Protein AF-A0A1W9HQV2-F1 (afdb_monomer_lite)

Foldseek 3Di:
DDDPPDDDDDDDDDDDDPVVVVVLVVVVVVVCVVDPPDDDDSVNVVVVVVVPDPPDDDPVRVVVVCVVPPDVVVLVVVLVVVCVVCVVVVHHDDSVNSPPDPPPVDDPPPPPDPPDDDPDDDPDDDDDDDDDDDDDDDDDDDDDD

pLDDT: mean 79.99, std 18.11, range [46.5, 98.0]

Secondary structure (DSSP, 8-state):
-----PPPPPPP-PPPPHHHHHHHHHHHHHHHHHSTT----HHHHHHHHHHHS-SS--HHHHHHHHHHT--HHHHHHHHHHHHHHHHHHT----SGGGTT----S---------PPP----------------------------

Radius of gyration: 29.91 Å; chains: 1; bounding box: 64×65×60 Å

Sequence (145 aa):
MENNKKRQKHFDRITLDTKTLQIIDGWIAQVKLYKSGVDLSRKDLLNWLVQNLPERLSGSQEKQLAEAHYSELRFLHYAARRIKDAKARGETLTLKDLEGKPVNAKEPGVKRKLRKPKTTEAVSVDISATNENSVANNEILKSTQ

Structure (mmCIF, N/CA/C/O backbone):
data_AF-A0A1W9HQV2-F1
#
_entry.id   AF-A0A1W9HQV2-F1
#
loop_
_atom_site.group_PDB
_atom_site.id
_atom_site.type_symbol
_atom_site.label_atom_id
_atom_site.label_alt_id
_atom_site.label_comp_id
_atom_site.label_asym_id
_atom_site.label_entity_id
_atom_site.label_seq_id
_atom_site.pdbx_PDB_ins_code
_atom_site.Cartn_x
_atom_site.Cartn_y
_atom_site.Cartn_z
_atom_site.occupancy
_atom_site.B_iso_or_equiv
_atom_site.auth_seq_id
_atom_site.auth_comp_id
_atom_site.auth_asym_id
_atom_site.auth_atom_id
_atom_site.pdbx_PDB_model_num
ATOM 1 N N . MET A 1 1 ? -40.431 -4.900 -22.571 1.00 50.56 1 MET A N 1
ATOM 2 C CA . MET A 1 1 ? -39.067 -5.469 -22.540 1.00 50.56 1 MET A CA 1
ATOM 3 C C . MET A 1 1 ? -38.218 -4.569 -21.660 1.00 50.56 1 MET A C 1
ATOM 5 O O . MET A 1 1 ? -37.975 -3.428 -22.026 1.00 50.56 1 MET A O 1
ATOM 9 N N . GLU A 1 2 ? -37.896 -5.023 -20.454 1.00 52.53 2 GLU A N 1
ATOM 10 C CA . GLU A 1 2 ? -37.289 -4.196 -19.408 1.00 52.53 2 GLU A CA 1
ATOM 11 C C . GLU A 1 2 ? -35.758 -4.252 -19.518 1.00 52.53 2 GLU A C 1
ATOM 13 O O . GLU A 1 2 ? -35.140 -5.314 -19.444 1.00 52.53 2 GLU A O 1
ATOM 18 N N . ASN A 1 3 ? -35.145 -3.101 -19.793 1.00 64.50 3 ASN A N 1
ATOM 19 C CA . ASN A 1 3 ? -33.739 -2.986 -20.169 1.00 64.50 3 ASN A CA 1
ATOM 20 C C . ASN A 1 3 ? -32.853 -2.971 -18.909 1.00 64.50 3 ASN A C 1
ATOM 22 O O . ASN A 1 3 ? -32.559 -1.916 -18.345 1.00 64.50 3 ASN A O 1
ATOM 26 N N . ASN A 1 4 ? -32.428 -4.145 -18.438 1.00 66.56 4 ASN A N 1
ATOM 27 C CA . ASN A 1 4 ? -31.589 -4.265 -17.244 1.00 66.56 4 ASN A CA 1
ATOM 28 C C . ASN A 1 4 ? -30.108 -3.972 -17.573 1.00 66.56 4 ASN A C 1
ATOM 30 O O . ASN A 1 4 ? -29.293 -4.876 -17.776 1.00 66.56 4 ASN A O 1
ATOM 34 N N . LYS A 1 5 ? -29.746 -2.683 -17.664 1.00 72.75 5 LYS A N 1
ATOM 35 C CA . LYS A 1 5 ? -28.348 -2.241 -17.817 1.00 72.75 5 LYS A CA 1
ATOM 36 C C . LYS A 1 5 ? -27.560 -2.552 -16.538 1.00 72.75 5 LYS A C 1
ATOM 38 O O . LYS A 1 5 ? -27.642 -1.826 -15.547 1.00 72.75 5 LYS A O 1
ATOM 43 N N . LYS A 1 6 ? -26.748 -3.613 -16.574 1.00 77.19 6 LYS A N 1
ATOM 44 C CA . LYS A 1 6 ? -25.774 -3.937 -15.518 1.00 77.19 6 LYS A CA 1
ATOM 45 C C . LYS A 1 6 ? -24.807 -2.759 -15.340 1.00 77.19 6 LYS A C 1
ATOM 47 O O . LYS A 1 6 ? -24.119 -2.373 -16.283 1.00 77.19 6 LYS A O 1
ATOM 52 N N . ARG A 1 7 ? -24.750 -2.184 -14.134 1.00 78.62 7 ARG A N 1
ATOM 53 C CA . ARG A 1 7 ? -23.783 -1.127 -13.792 1.00 78.62 7 ARG A CA 1
ATOM 54 C C . ARG A 1 7 ? -22.369 -1.703 -13.897 1.00 78.62 7 ARG A C 1
ATOM 56 O O . ARG A 1 7 ? -22.068 -2.704 -13.247 1.00 78.62 7 ARG A O 1
ATOM 63 N N . GLN A 1 8 ? -21.520 -1.098 -14.724 1.00 81.44 8 GLN A N 1
ATOM 64 C CA . GLN A 1 8 ? -20.115 -1.494 -14.814 1.00 81.44 8 GLN A CA 1
ATOM 65 C C . GLN A 1 8 ? -19.407 -1.198 -13.488 1.00 81.44 8 GLN A C 1
ATOM 67 O O . GLN A 1 8 ? -19.661 -0.170 -12.856 1.00 81.44 8 GLN A O 1
ATOM 72 N N . LYS A 1 9 ? -18.533 -2.112 -13.053 1.00 83.06 9 LYS A N 1
ATOM 73 C CA . LYS A 1 9 ? -17.701 -1.897 -11.867 1.00 83.06 9 LYS A CA 1
ATOM 74 C C . LYS A 1 9 ? -16.715 -0.771 -12.167 1.00 83.06 9 LYS A C 1
ATOM 76 O O . LYS A 1 9 ? -15.965 -0.852 -13.136 1.00 83.06 9 LYS A O 1
ATOM 81 N N . HIS A 1 10 ? -16.732 0.271 -11.343 1.00 81.31 10 HIS A N 1
ATOM 82 C CA . HIS A 1 10 ? -15.711 1.306 -11.388 1.00 81.31 10 HIS A CA 1
ATOM 83 C C . HIS A 1 10 ? -14.468 0.791 -10.661 1.00 81.31 10 HIS A C 1
ATOM 85 O O . HIS A 1 10 ? -14.566 0.351 -9.515 1.00 81.31 10 HIS A O 1
ATOM 91 N N . PHE A 1 11 ? -13.328 0.794 -11.347 1.00 84.75 11 PHE A N 1
ATOM 92 C CA . PHE A 1 11 ? -12.044 0.435 -10.756 1.00 84.75 11 PHE A CA 1
ATOM 93 C C . PHE A 1 11 ? -11.359 1.692 -10.244 1.00 84.75 11 PHE A C 1
ATOM 95 O O . PHE A 1 11 ? -11.360 2.717 -10.930 1.00 84.75 11 PHE A O 1
ATOM 102 N N . ASP A 1 12 ? -10.773 1.589 -9.055 1.00 83.69 12 ASP A N 1
ATOM 103 C CA . ASP A 1 12 ? -9.986 2.673 -8.487 1.00 83.69 12 ASP A CA 1
ATOM 104 C C . ASP A 1 12 ? -8.706 2.886 -9.308 1.00 83.69 12 ASP A C 1
ATOM 106 O O . ASP A 1 12 ? -8.074 1.926 -9.762 1.00 83.69 12 ASP A O 1
ATOM 110 N N . ARG A 1 13 ? -8.346 4.149 -9.546 1.00 87.62 13 ARG A N 1
ATOM 111 C CA . ARG A 1 13 ? -7.150 4.512 -10.314 1.00 87.62 13 ARG A CA 1
ATOM 112 C C . ARG A 1 13 ? -6.026 4.805 -9.336 1.00 87.62 13 ARG A C 1
ATOM 114 O O . ARG A 1 13 ? -6.074 5.793 -8.613 1.00 87.62 13 ARG A O 1
ATOM 121 N N . ILE A 1 14 ? -5.000 3.963 -9.352 1.00 85.81 14 ILE A N 1
ATOM 122 C CA . ILE A 1 14 ? -3.837 4.119 -8.481 1.00 85.81 14 ILE A CA 1
ATOM 123 C C . ILE A 1 14 ? -2.779 4.939 -9.219 1.00 85.81 14 ILE A C 1
ATOM 125 O O . ILE A 1 14 ? -2.298 4.535 -10.279 1.00 85.81 14 ILE A O 1
ATOM 129 N N . THR A 1 15 ? -2.413 6.086 -8.650 1.00 90.38 15 THR A N 1
ATOM 130 C CA . THR A 1 15 ? -1.284 6.892 -9.127 1.00 90.38 15 THR A CA 1
ATOM 131 C C . THR A 1 15 ? -0.000 6.371 -8.495 1.00 90.38 15 THR A C 1
ATOM 133 O O . THR A 1 15 ? 0.082 6.233 -7.276 1.00 90.38 15 THR A O 1
ATOM 136 N N . LEU A 1 16 ? 1.001 6.081 -9.322 1.00 91.75 16 LEU A N 1
ATOM 137 C CA . LEU A 1 16 ? 2.325 5.673 -8.860 1.00 91.75 16 LEU A CA 1
ATOM 138 C C . LEU A 1 16 ? 3.211 6.899 -8.646 1.00 91.75 16 LEU A C 1
ATOM 140 O O . LEU A 1 16 ? 3.128 7.862 -9.408 1.00 91.75 16 LEU A O 1
ATOM 144 N N . ASP A 1 17 ? 4.079 6.840 -7.637 1.00 95.25 17 ASP A N 1
ATOM 145 C CA . ASP A 1 17 ? 5.099 7.867 -7.425 1.00 95.25 17 ASP A CA 1
ATOM 146 C C . ASP A 1 17 ? 6.119 7.882 -8.579 1.00 95.25 17 ASP A C 1
ATOM 148 O O . ASP A 1 17 ? 6.430 6.847 -9.178 1.00 95.25 17 ASP A O 1
ATOM 152 N N . THR A 1 18 ? 6.689 9.054 -8.855 1.00 96.19 18 THR A N 1
ATOM 153 C CA . THR A 1 18 ? 7.654 9.292 -9.935 1.00 96.19 18 THR A CA 1
ATOM 154 C C . THR A 1 18 ? 8.854 8.352 -9.843 1.00 96.19 18 THR A C 1
ATOM 156 O O . THR A 1 18 ? 9.278 7.798 -10.856 1.00 96.19 18 THR A O 1
ATOM 159 N N . LYS A 1 19 ? 9.374 8.105 -8.632 1.00 96.62 19 LYS A N 1
ATOM 160 C CA . LYS A 1 19 ? 10.493 7.168 -8.432 1.00 96.62 19 LYS A CA 1
ATOM 161 C C . LYS A 1 19 ? 10.116 5.739 -8.823 1.00 96.62 19 LYS A C 1
ATOM 163 O O . LYS A 1 19 ? 10.899 5.042 -9.459 1.00 96.62 19 LYS A O 1
ATOM 168 N N . THR A 1 20 ? 8.897 5.318 -8.488 1.00 95.44 20 THR A N 1
ATOM 169 C CA . THR A 1 20 ? 8.389 3.981 -8.833 1.00 95.44 20 THR A CA 1
ATOM 170 C C . THR A 1 20 ? 8.229 3.836 -10.346 1.00 95.44 20 THR A C 1
ATOM 172 O O . THR A 1 20 ? 8.603 2.810 -10.910 1.00 95.44 20 THR A O 1
ATOM 175 N N . LEU A 1 21 ? 7.737 4.880 -11.021 1.00 96.19 21 LEU A N 1
ATOM 176 C CA . LEU A 1 21 ? 7.623 4.901 -12.480 1.00 96.19 21 LEU A CA 1
ATOM 177 C C . LEU A 1 21 ? 8.985 4.769 -13.170 1.00 96.19 21 LEU A C 1
ATOM 179 O O . LEU A 1 21 ? 9.105 3.993 -14.113 1.00 96.19 21 LEU A O 1
ATOM 183 N N . GLN A 1 22 ? 10.013 5.460 -12.673 1.00 97.56 22 GLN A N 1
ATOM 184 C CA . GLN A 1 22 ? 11.370 5.358 -13.220 1.00 97.56 22 GLN A CA 1
ATOM 185 C C . GLN A 1 22 ? 11.945 3.941 -13.095 1.00 97.56 22 GLN A C 1
ATOM 187 O O . GLN A 1 22 ? 12.561 3.445 -14.036 1.00 97.56 22 GLN A O 1
ATOM 192 N N . ILE A 1 23 ? 11.715 3.268 -11.962 1.00 97.69 23 ILE A N 1
ATOM 193 C CA . ILE A 1 23 ? 12.141 1.874 -11.760 1.00 97.69 23 ILE A CA 1
ATOM 194 C C . ILE A 1 23 ? 11.451 0.948 -12.770 1.00 97.69 23 ILE A C 1
ATOM 196 O O . ILE A 1 23 ? 12.112 0.147 -13.429 1.00 97.69 23 ILE A O 1
ATOM 200 N N . ILE A 1 24 ? 10.133 1.098 -12.931 1.00 97.00 24 ILE A N 1
ATOM 201 C CA . ILE A 1 24 ? 9.332 0.327 -13.893 1.00 97.00 24 ILE A CA 1
ATOM 202 C C . ILE A 1 24 ? 9.840 0.542 -15.323 1.00 97.00 24 ILE A C 1
ATOM 204 O O . ILE A 1 24 ? 10.022 -0.425 -16.060 1.00 97.00 24 ILE A O 1
ATOM 208 N N . ASP A 1 25 ? 10.099 1.791 -15.712 1.00 97.44 25 ASP A N 1
ATOM 209 C CA . ASP A 1 25 ? 10.616 2.118 -17.043 1.00 97.44 25 ASP A CA 1
ATOM 210 C C . ASP A 1 25 ? 12.002 1.497 -17.280 1.00 97.44 25 ASP A C 1
ATOM 212 O O . ASP A 1 25 ? 12.268 0.967 -18.361 1.00 97.44 25 ASP A O 1
ATOM 216 N N . GLY A 1 26 ? 12.854 1.474 -16.249 1.00 97.69 26 GLY A N 1
ATOM 217 C CA . GLY A 1 26 ? 14.138 0.776 -16.274 1.00 97.69 26 GLY A CA 1
ATOM 218 C C . GLY A 1 26 ? 13.991 -0.728 -16.520 1.00 97.69 26 GLY A C 1
ATOM 219 O O . GLY A 1 26 ? 14.673 -1.280 -17.385 1.00 97.69 26 GLY A O 1
ATOM 220 N N . TRP A 1 27 ? 13.064 -1.394 -15.825 1.00 98.00 27 TRP A N 1
ATOM 221 C CA . TRP A 1 27 ? 12.784 -2.818 -16.044 1.00 98.00 27 TRP A CA 1
ATOM 222 C C . TRP A 1 27 ? 12.254 -3.102 -17.454 1.00 98.00 27 TRP A C 1
ATOM 224 O O . TRP A 1 27 ? 12.688 -4.063 -18.087 1.00 98.00 27 TRP A O 1
ATOM 234 N N . ILE A 1 28 ? 11.371 -2.252 -17.993 1.00 97.50 28 ILE A N 1
ATOM 235 C CA . ILE A 1 28 ? 10.881 -2.393 -19.375 1.00 97.50 28 ILE A CA 1
ATOM 236 C C . ILE A 1 28 ? 12.042 -2.286 -20.368 1.00 97.50 28 ILE A C 1
ATOM 238 O O . ILE A 1 28 ? 12.142 -3.106 -21.282 1.00 97.50 28 ILE A O 1
ATOM 242 N N . ALA A 1 29 ? 12.935 -1.308 -20.189 1.00 97.38 29 ALA A N 1
ATOM 243 C CA . ALA A 1 29 ? 14.108 -1.151 -21.043 1.00 97.38 29 ALA A CA 1
ATOM 244 C C . ALA A 1 29 ? 15.020 -2.389 -20.992 1.00 97.38 29 ALA A C 1
ATOM 246 O O . ALA A 1 29 ? 15.435 -2.883 -22.038 1.00 97.38 29 ALA A O 1
ATOM 247 N N . GLN A 1 30 ? 15.266 -2.945 -19.802 1.00 97.62 30 GLN A N 1
ATOM 248 C CA . GLN A 1 30 ? 16.049 -4.175 -19.634 1.00 97.62 30 GLN A CA 1
ATOM 249 C C . GLN A 1 30 ? 15.434 -5.369 -20.377 1.00 97.62 30 GLN A C 1
ATOM 251 O O . GLN A 1 30 ? 16.145 -6.088 -21.077 1.00 97.62 30 GLN A O 1
ATOM 256 N N . VAL A 1 31 ? 14.113 -5.559 -20.291 1.00 97.31 31 VAL A N 1
ATOM 257 C CA . VAL A 1 31 ? 13.418 -6.642 -21.009 1.00 97.31 31 VAL A CA 1
ATOM 258 C C . VAL A 1 31 ? 13.505 -6.452 -22.526 1.00 97.31 31 VAL A C 1
ATOM 260 O O . VAL A 1 31 ? 13.761 -7.414 -23.253 1.00 97.31 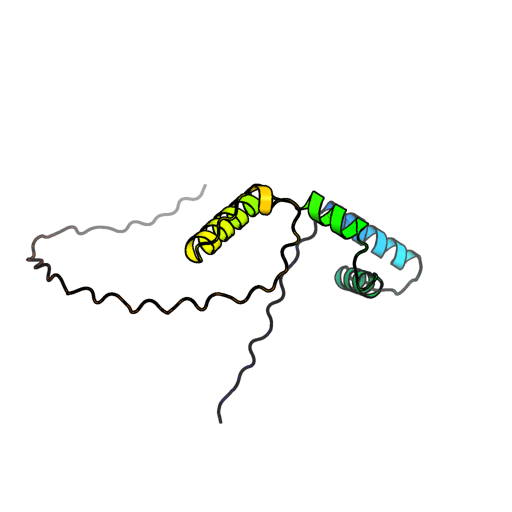31 VAL A O 1
ATOM 263 N N . LYS A 1 32 ? 13.349 -5.214 -23.013 1.00 96.25 32 LYS A N 1
ATOM 264 C CA . LYS A 1 32 ? 13.476 -4.887 -24.443 1.00 96.25 32 LYS A CA 1
ATOM 265 C C . LYS A 1 32 ? 14.891 -5.116 -24.978 1.00 96.25 32 LYS A C 1
ATOM 267 O O . LYS A 1 32 ? 15.043 -5.522 -26.126 1.00 96.25 32 LYS A O 1
ATOM 272 N N . LEU A 1 33 ? 15.913 -4.888 -24.152 1.00 96.94 33 LEU A N 1
ATOM 273 C CA . LEU A 1 33 ? 17.305 -5.210 -24.482 1.00 96.94 33 LEU A CA 1
ATOM 274 C C . LEU A 1 33 ? 17.559 -6.722 -24.494 1.00 96.94 33 LEU A C 1
ATOM 276 O O . LEU A 1 33 ? 18.312 -7.204 -25.333 1.00 96.94 33 LEU A O 1
ATOM 280 N N . TYR A 1 34 ? 16.923 -7.471 -23.589 1.00 97.75 34 TYR A N 1
ATOM 281 C CA . TYR A 1 34 ? 17.069 -8.924 -23.510 1.00 97.75 34 TYR A CA 1
ATOM 282 C C . TYR A 1 34 ? 16.478 -9.648 -24.728 1.00 97.75 34 TYR A C 1
ATOM 284 O O . TYR A 1 34 ? 17.066 -10.611 -25.220 1.00 97.75 34 TYR A O 1
ATOM 292 N N . LYS A 1 35 ? 15.320 -9.198 -25.231 1.00 97.12 35 LYS A N 1
ATOM 293 C CA . LYS A 1 35 ? 14.666 -9.798 -26.400 1.00 97.12 35 LYS A CA 1
ATOM 294 C C . LYS A 1 35 ? 14.050 -8.734 -27.303 1.00 97.12 35 LYS A C 1
ATOM 296 O O . LYS A 1 35 ? 13.101 -8.046 -26.924 1.00 97.12 35 LYS A O 1
ATOM 301 N N . SER A 1 36 ? 14.554 -8.655 -28.533 1.00 95.00 36 SER A N 1
ATOM 302 C CA . SER A 1 36 ? 14.001 -7.778 -29.563 1.00 95.00 36 SER A CA 1
ATOM 303 C C . SER A 1 36 ? 12.570 -8.186 -29.936 1.00 95.00 36 SER A C 1
ATOM 305 O O . SER A 1 36 ? 12.191 -9.357 -29.881 1.00 95.00 36 SER A O 1
ATOM 307 N N . GLY A 1 37 ? 11.749 -7.194 -30.289 1.00 94.75 37 GLY A N 1
ATOM 308 C CA . GLY A 1 37 ? 10.341 -7.395 -30.651 1.00 94.75 37 GLY A CA 1
ATOM 309 C C . GLY A 1 37 ? 9.375 -7.514 -29.468 1.00 94.75 37 GLY A C 1
ATOM 310 O O . GLY A 1 37 ? 8.179 -7.683 -29.688 1.00 94.75 37 GLY A O 1
ATOM 311 N N . VAL A 1 38 ? 9.852 -7.404 -28.223 1.00 96.56 38 VAL A N 1
ATOM 312 C CA . VAL A 1 38 ? 8.964 -7.306 -27.058 1.00 96.56 38 VAL A CA 1
ATOM 313 C C . VAL A 1 38 ? 8.383 -5.897 -26.977 1.00 96.56 38 VAL A C 1
ATOM 315 O O . VAL A 1 38 ? 9.103 -4.928 -26.725 1.00 96.56 38 VAL A O 1
ATOM 318 N N . ASP A 1 39 ? 7.066 -5.790 -27.143 1.00 95.31 39 ASP A N 1
ATOM 319 C CA . ASP A 1 39 ? 6.319 -4.597 -26.765 1.00 95.31 39 ASP A C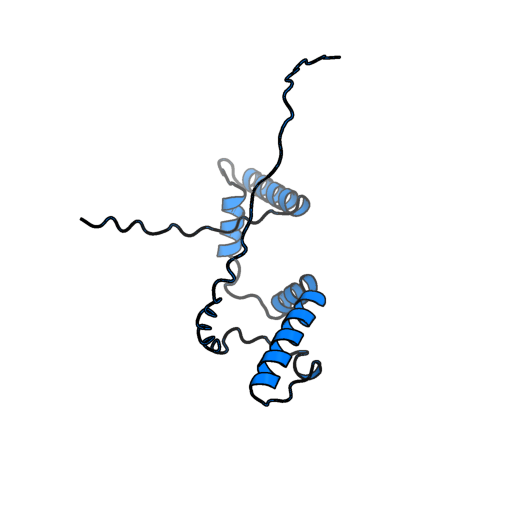A 1
ATOM 320 C C . ASP A 1 39 ? 5.620 -4.838 -25.429 1.00 95.31 39 ASP A C 1
ATOM 322 O O . ASP A 1 39 ? 4.815 -5.756 -25.280 1.00 95.31 39 ASP A O 1
ATOM 326 N N . LEU A 1 40 ? 6.002 -4.050 -24.430 1.00 96.31 40 LEU A N 1
ATOM 327 C CA . LEU A 1 40 ? 5.558 -4.211 -23.056 1.00 96.31 40 LEU A CA 1
ATOM 328 C C . LEU A 1 40 ? 5.156 -2.846 -22.517 1.00 96.31 40 LEU A C 1
ATOM 330 O O . LEU A 1 40 ? 5.986 -1.933 -22.442 1.00 96.31 40 LEU A O 1
ATOM 334 N N . SER A 1 41 ? 3.889 -2.712 -22.128 1.00 96.31 41 SER A N 1
ATOM 335 C CA . SER A 1 41 ? 3.413 -1.522 -21.432 1.00 96.31 41 SER A CA 1
ATOM 336 C C . SER A 1 41 ? 3.653 -1.634 -19.922 1.00 96.31 41 SER A C 1
ATOM 338 O O . SER A 1 41 ? 3.778 -2.725 -19.362 1.00 96.31 41 SER A O 1
ATOM 340 N N . ARG A 1 42 ? 3.640 -0.493 -19.218 1.00 95.00 42 ARG A N 1
ATOM 341 C CA . ARG A 1 42 ? 3.719 -0.460 -17.743 1.00 95.00 42 ARG A CA 1
ATOM 342 C C . ARG A 1 42 ? 2.618 -1.290 -17.084 1.00 95.00 42 ARG A C 1
ATOM 344 O O . ARG A 1 42 ? 2.857 -1.956 -16.083 1.00 95.00 42 ARG A O 1
ATOM 351 N N . LYS A 1 43 ? 1.409 -1.252 -17.656 1.00 94.50 43 LYS A N 1
ATOM 352 C CA . LYS A 1 43 ? 0.253 -2.005 -17.161 1.00 94.50 43 LYS A CA 1
ATOM 353 C C . LYS A 1 43 ? 0.491 -3.510 -17.272 1.00 94.50 43 LYS A C 1
ATOM 355 O O . LYS A 1 43 ? 0.163 -4.234 -16.337 1.00 94.50 43 LYS A O 1
ATOM 360 N N . ASP A 1 44 ? 1.062 -3.964 -18.384 1.00 95.62 44 ASP A N 1
ATOM 361 C CA . ASP A 1 44 ? 1.331 -5.386 -18.610 1.00 95.62 44 ASP A CA 1
ATOM 362 C C . ASP A 1 44 ? 2.386 -5.900 -17.635 1.00 95.62 44 ASP A C 1
ATOM 364 O O . ASP A 1 44 ? 2.177 -6.938 -17.011 1.00 95.62 44 ASP A O 1
ATOM 368 N N . LEU A 1 45 ? 3.462 -5.131 -17.421 1.00 95.81 45 LEU A N 1
ATOM 369 C CA . LEU A 1 45 ? 4.492 -5.485 -16.446 1.00 95.81 45 LEU A CA 1
ATOM 370 C C . LEU A 1 45 ? 3.928 -5.566 -15.020 1.00 95.81 45 LEU A C 1
ATOM 372 O O . LEU A 1 45 ? 4.196 -6.531 -14.311 1.00 95.81 45 LEU A O 1
ATOM 376 N N . LEU A 1 46 ? 3.124 -4.585 -14.598 1.00 94.62 46 LEU A N 1
ATOM 377 C CA . LEU A 1 46 ? 2.513 -4.589 -13.265 1.00 94.62 46 LEU A CA 1
ATOM 378 C C . LEU A 1 46 ? 1.542 -5.755 -13.078 1.00 94.62 46 LEU A C 1
ATOM 380 O O . LEU A 1 46 ? 1.576 -6.419 -12.046 1.00 94.62 46 LEU A O 1
ATOM 384 N N . ASN A 1 47 ? 0.704 -6.034 -14.077 1.00 94.38 47 ASN A N 1
ATOM 385 C CA . ASN A 1 47 ? -0.186 -7.190 -14.041 1.00 94.38 47 ASN A CA 1
ATOM 386 C C . ASN A 1 47 ? 0.604 -8.498 -13.951 1.00 94.38 47 ASN A C 1
ATOM 388 O O . ASN A 1 47 ? 0.252 -9.361 -13.150 1.00 94.38 47 ASN A O 1
ATOM 392 N N . TRP A 1 48 ? 1.676 -8.630 -14.736 1.00 96.00 48 TRP A N 1
ATOM 393 C CA . TRP A 1 48 ? 2.552 -9.794 -14.686 1.00 96.00 48 TRP A CA 1
ATOM 394 C C . TRP A 1 48 ? 3.187 -9.950 -13.300 1.00 96.00 48 TRP A C 1
ATOM 396 O O . TRP A 1 48 ? 3.130 -11.036 -12.730 1.00 96.00 48 TRP A O 1
ATOM 406 N N . LEU A 1 49 ? 3.704 -8.872 -12.703 1.00 94.56 49 LEU A N 1
ATOM 407 C CA . LEU A 1 49 ? 4.260 -8.906 -11.346 1.00 94.56 49 LEU A CA 1
ATOM 408 C C . LEU A 1 49 ? 3.220 -9.375 -10.323 1.00 94.56 49 LEU A C 1
ATOM 410 O O . LEU A 1 49 ? 3.496 -10.289 -9.556 1.00 94.56 49 LEU A O 1
ATOM 414 N N . VAL A 1 50 ? 2.008 -8.815 -10.344 1.00 92.62 50 VAL A N 1
ATOM 415 C CA . VAL A 1 50 ? 0.938 -9.200 -9.407 1.00 92.62 50 VAL A CA 1
ATOM 416 C C . VAL A 1 50 ? 0.536 -10.668 -9.566 1.00 92.62 50 VAL A C 1
ATOM 418 O O . VAL A 1 50 ? 0.268 -11.329 -8.570 1.00 92.62 50 VAL A O 1
ATOM 421 N N . GLN A 1 51 ? 0.520 -11.195 -10.792 1.00 94.12 51 GLN A N 1
ATOM 422 C CA . GLN A 1 51 ? 0.180 -12.598 -11.057 1.00 94.12 51 GLN A CA 1
ATOM 423 C C . GLN A 1 51 ? 1.267 -13.588 -10.621 1.00 94.12 51 GLN A C 1
ATOM 425 O O . GLN A 1 51 ? 0.951 -14.741 -10.344 1.00 94.12 51 GLN A O 1
ATOM 430 N N . ASN A 1 52 ? 2.530 -13.158 -10.588 1.00 93.81 52 ASN A N 1
ATOM 431 C CA . ASN A 1 52 ? 3.666 -14.007 -10.217 1.00 93.81 52 ASN A CA 1
ATOM 432 C C . ASN A 1 52 ? 4.074 -13.859 -8.744 1.00 93.81 52 ASN A C 1
ATOM 434 O O . ASN A 1 52 ? 4.898 -14.629 -8.251 1.00 93.81 52 ASN A O 1
ATOM 438 N N . LEU A 1 53 ? 3.514 -12.881 -8.031 1.00 91.50 53 LEU A N 1
ATOM 439 C CA . LEU A 1 53 ? 3.664 -12.766 -6.586 1.00 91.50 53 L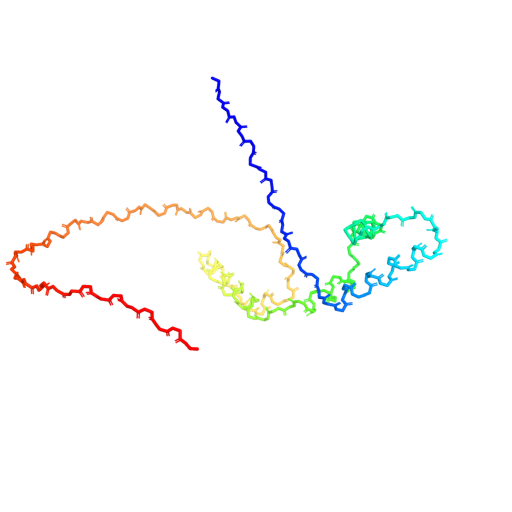EU A CA 1
ATOM 440 C C . LEU A 1 53 ? 2.813 -13.828 -5.866 1.00 91.50 53 LEU A C 1
ATOM 442 O O . LEU A 1 53 ? 1.795 -14.277 -6.396 1.00 91.50 53 LEU A O 1
ATOM 446 N N . PRO A 1 54 ? 3.205 -14.241 -4.647 1.00 90.19 54 PRO A N 1
ATOM 447 C CA . PRO A 1 54 ? 2.393 -15.149 -3.849 1.00 90.19 54 PRO A CA 1
ATOM 448 C C . PRO A 1 54 ? 1.007 -14.547 -3.582 1.00 90.19 54 PRO A C 1
ATOM 450 O O . PRO A 1 54 ? 0.877 -13.354 -3.311 1.00 90.19 54 PRO A O 1
ATOM 453 N N . GLU A 1 55 ? -0.029 -15.393 -3.603 1.00 90.56 55 GLU A N 1
ATOM 454 C CA . GLU A 1 55 ? -1.427 -14.978 -3.387 1.00 90.56 55 GLU A CA 1
ATOM 455 C C . GLU A 1 55 ? -1.633 -14.295 -2.024 1.00 90.56 55 GLU A C 1
ATOM 457 O O . GLU A 1 55 ? -2.551 -13.496 -1.838 1.00 90.56 55 GLU A O 1
ATOM 462 N N . ARG A 1 56 ? -0.764 -14.604 -1.057 1.00 90.44 56 ARG A N 1
ATOM 463 C CA . ARG A 1 56 ? -0.791 -14.040 0.289 1.00 90.44 56 ARG A CA 1
ATOM 464 C C . ARG A 1 56 ? 0.527 -13.360 0.605 1.00 90.44 56 ARG A C 1
ATOM 466 O O . ARG A 1 56 ? 1.599 -13.887 0.309 1.00 90.44 56 ARG A O 1
ATOM 473 N N . LEU A 1 57 ? 0.422 -12.213 1.265 1.00 90.06 57 LEU A N 1
ATOM 474 C CA . LEU A 1 57 ? 1.570 -11.555 1.865 1.00 90.06 57 LEU A CA 1
ATOM 475 C C . LEU A 1 57 ? 2.130 -12.436 2.985 1.00 90.06 57 LEU A C 1
ATOM 477 O O . LEU A 1 57 ? 1.395 -13.110 3.707 1.00 90.06 57 LEU A O 1
ATOM 481 N N . SER A 1 58 ? 3.449 -12.426 3.137 1.00 92.19 58 SER A N 1
ATOM 482 C CA . SER A 1 58 ? 4.073 -12.988 4.333 1.00 92.19 58 SER A CA 1
ATOM 483 C C . SER A 1 58 ? 3.751 -12.115 5.549 1.00 92.19 58 SER A C 1
ATOM 485 O O . SER A 1 58 ? 3.619 -10.896 5.424 1.00 92.19 58 SER A O 1
ATOM 487 N N . GLY A 1 59 ? 3.713 -12.700 6.750 1.00 90.50 59 GLY A N 1
ATOM 488 C CA . GLY A 1 59 ? 3.450 -11.931 7.975 1.00 90.50 59 GLY A CA 1
ATOM 489 C C . GLY A 1 59 ? 4.444 -10.780 8.207 1.00 90.50 59 GLY A C 1
ATOM 490 O O . GLY A 1 59 ? 4.089 -9.752 8.777 1.00 90.50 59 GLY A O 1
ATOM 491 N N . SER A 1 60 ? 5.681 -10.903 7.706 1.00 93.31 60 SER A N 1
ATOM 492 C CA . SER A 1 60 ? 6.658 -9.807 7.740 1.00 93.31 60 SER A CA 1
ATOM 493 C C . SER A 1 60 ? 6.268 -8.652 6.814 1.00 93.31 60 SER A C 1
ATOM 495 O O . SER A 1 60 ? 6.368 -7.499 7.227 1.00 93.31 60 SER A O 1
ATOM 497 N N . GLN A 1 61 ? 5.802 -8.945 5.598 1.00 91.12 61 GLN A N 1
ATOM 498 C CA . GLN A 1 61 ? 5.331 -7.925 4.658 1.00 91.12 61 GLN A CA 1
ATOM 499 C C . GLN A 1 61 ? 4.060 -7.243 5.164 1.00 91.12 61 GLN A C 1
ATOM 501 O O . GLN A 1 61 ? 3.955 -6.025 5.075 1.00 91.12 61 GLN A O 1
ATOM 506 N N . GLU A 1 62 ? 3.121 -8.000 5.738 1.00 92.38 62 GLU A N 1
ATOM 507 C CA . GLU A 1 62 ? 1.914 -7.433 6.351 1.00 92.38 62 GLU A CA 1
ATOM 508 C C . GLU A 1 62 ? 2.268 -6.443 7.461 1.00 92.38 62 GLU A C 1
ATOM 510 O O . GLU A 1 62 ? 1.739 -5.333 7.487 1.00 92.38 62 GLU A O 1
ATOM 515 N N . LYS A 1 63 ? 3.204 -6.817 8.341 1.00 91.81 63 LYS A N 1
ATOM 516 C CA . LYS A 1 63 ? 3.671 -5.952 9.425 1.00 91.81 63 LYS A CA 1
ATOM 517 C C . LYS A 1 63 ? 4.332 -4.677 8.895 1.00 91.81 63 LYS A C 1
ATOM 519 O O . LYS A 1 63 ? 3.970 -3.592 9.335 1.00 91.81 63 LYS A O 1
ATOM 524 N N . GLN A 1 64 ? 5.236 -4.794 7.922 1.00 93.50 64 GLN A N 1
ATOM 525 C CA . GLN A 1 64 ? 5.888 -3.632 7.304 1.00 93.50 64 GLN A CA 1
ATOM 526 C C . GLN A 1 64 ? 4.874 -2.694 6.640 1.00 93.50 64 GLN A C 1
ATOM 528 O O . GLN A 1 64 ? 4.960 -1.478 6.796 1.00 93.50 64 GLN A O 1
ATOM 533 N N . LEU A 1 65 ? 3.891 -3.250 5.927 1.00 93.06 65 LEU A N 1
ATOM 534 C CA . LEU A 1 65 ? 2.848 -2.466 5.270 1.00 93.06 65 LEU A CA 1
ATOM 535 C C . LEU A 1 65 ? 1.943 -1.774 6.298 1.00 93.06 65 LEU A C 1
ATOM 537 O O . LEU A 1 65 ? 1.593 -0.606 6.131 1.00 93.06 65 LEU A O 1
ATOM 541 N N . ALA A 1 66 ? 1.586 -2.481 7.373 1.00 90.69 66 ALA A N 1
ATOM 542 C CA . ALA A 1 66 ? 0.800 -1.931 8.468 1.00 90.69 66 ALA A CA 1
ATOM 543 C C . ALA A 1 66 ? 1.536 -0.779 9.160 1.00 90.69 66 ALA A C 1
ATOM 545 O O . ALA A 1 66 ? 0.926 0.257 9.393 1.00 90.69 66 ALA A O 1
ATOM 546 N N . GLU A 1 67 ? 2.832 -0.927 9.436 1.00 91.94 67 GLU A N 1
ATOM 547 C CA . GLU A 1 67 ? 3.664 0.117 10.046 1.00 91.94 67 GLU A CA 1
ATOM 548 C C . GLU A 1 67 ? 3.819 1.333 9.124 1.00 91.94 67 GLU A C 1
ATOM 550 O O . GLU A 1 67 ? 3.591 2.462 9.555 1.00 91.94 67 GLU A O 1
ATOM 555 N N . ALA A 1 68 ? 4.126 1.117 7.841 1.00 92.12 68 ALA A N 1
ATOM 556 C CA . ALA A 1 68 ? 4.329 2.194 6.869 1.00 92.12 68 ALA A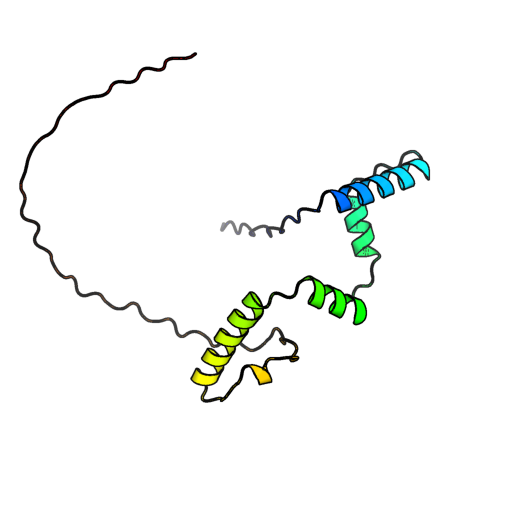 CA 1
ATOM 557 C C . ALA A 1 68 ? 3.066 3.032 6.613 1.00 92.12 68 ALA A C 1
ATOM 559 O O . ALA A 1 68 ? 3.154 4.214 6.278 1.00 92.12 68 ALA A O 1
ATOM 560 N N . HIS A 1 69 ? 1.887 2.424 6.758 1.00 93.00 69 HIS A N 1
ATOM 561 C CA . HIS A 1 69 ? 0.603 3.067 6.480 1.00 93.00 69 HIS A CA 1
ATOM 562 C C . HIS A 1 69 ? -0.272 3.257 7.726 1.00 93.00 69 HIS A C 1
ATOM 564 O O . HIS A 1 69 ? -1.454 3.605 7.602 1.00 93.00 69 HIS A O 1
ATOM 570 N N . TYR A 1 70 ? 0.279 3.064 8.927 1.00 92.75 70 TYR A N 1
ATOM 571 C CA . TYR A 1 70 ? -0.446 3.327 10.162 1.00 92.75 70 TYR A CA 1
ATOM 572 C C . TYR A 1 70 ? -0.720 4.827 10.309 1.00 92.75 70 TYR A C 1
ATOM 574 O O . TYR A 1 70 ? 0.158 5.671 10.141 1.00 92.75 70 TYR A O 1
ATOM 582 N N . SER A 1 71 ? -1.961 5.171 10.648 1.00 93.44 71 SER A N 1
ATOM 583 C CA . SER A 1 71 ? -2.362 6.546 10.932 1.00 93.44 71 SER A CA 1
ATOM 584 C C . SER A 1 71 ? -3.055 6.592 12.281 1.00 93.44 71 SER A C 1
ATOM 586 O O . SER A 1 71 ? -4.187 6.123 12.427 1.00 93.44 71 SER A O 1
ATOM 588 N N . GLU A 1 72 ? -2.384 7.204 13.252 1.00 92.00 72 GLU A N 1
ATOM 589 C CA . GLU A 1 72 ? -2.885 7.344 14.617 1.00 92.00 72 GLU A CA 1
ATOM 590 C C . GLU A 1 72 ? -4.238 8.065 14.658 1.00 92.00 72 GLU A C 1
ATOM 592 O O . GLU A 1 72 ? -5.170 7.598 15.306 1.00 92.00 72 GLU A O 1
ATOM 597 N N . LEU A 1 73 ? -4.418 9.131 13.871 1.00 94.19 73 LEU A N 1
ATOM 598 C CA . LEU A 1 73 ? -5.702 9.837 13.776 1.00 94.19 73 LEU A CA 1
ATOM 599 C C . LEU A 1 73 ? -6.836 8.929 13.277 1.00 94.19 73 LEU A C 1
ATOM 601 O O . LEU A 1 73 ? -7.945 8.954 13.819 1.00 94.19 73 LEU A O 1
ATOM 605 N N . ARG A 1 74 ? -6.572 8.093 12.261 1.00 91.44 74 ARG A N 1
ATOM 606 C CA . ARG A 1 74 ? -7.565 7.120 11.775 1.00 91.44 74 ARG A CA 1
ATOM 607 C C . ARG A 1 74 ? -7.872 6.069 12.837 1.00 91.44 74 ARG A C 1
ATOM 609 O O . ARG A 1 74 ? -9.040 5.713 13.002 1.00 91.44 74 ARG A O 1
ATOM 616 N N . PHE A 1 75 ? -6.856 5.609 13.565 1.00 92.62 75 PHE A N 1
ATOM 617 C CA . PHE A 1 75 ? -7.031 4.686 14.680 1.00 92.62 75 PHE A CA 1
ATOM 618 C C . PHE A 1 75 ? -7.883 5.299 15.799 1.00 92.62 75 PHE A C 1
ATOM 620 O O . PHE A 1 75 ? -8.853 4.676 16.222 1.00 92.62 75 PHE A O 1
ATOM 627 N N . LEU A 1 76 ? -7.619 6.539 16.214 1.00 94.62 76 LEU A N 1
ATOM 628 C CA . LEU A 1 76 ? -8.401 7.229 17.245 1.00 94.62 76 LEU A CA 1
ATOM 629 C C . LEU A 1 76 ? -9.863 7.420 16.829 1.00 94.62 76 LEU A C 1
ATOM 631 O O . LEU A 1 76 ? -10.772 7.173 17.623 1.00 94.62 76 LEU A O 1
ATOM 635 N N . HIS A 1 77 ? -10.122 7.795 15.573 1.00 94.38 77 HIS A N 1
ATOM 636 C CA . HIS A 1 77 ? -11.488 7.883 15.044 1.00 94.38 77 HIS A CA 1
ATOM 637 C C . HIS A 1 77 ? -12.205 6.527 15.071 1.00 94.38 77 HIS A C 1
ATOM 639 O O . HIS A 1 77 ? -13.376 6.441 15.459 1.00 94.38 77 HIS A O 1
ATOM 645 N N . TYR A 1 78 ? -11.505 5.460 14.681 1.00 92.69 78 TYR A N 1
ATOM 646 C CA . TYR A 1 78 ? -12.007 4.093 14.774 1.00 92.69 78 TYR A CA 1
ATOM 647 C C . TYR A 1 78 ? -12.306 3.698 16.229 1.00 92.69 78 TYR A C 1
ATOM 649 O O . TYR A 1 78 ? -13.404 3.214 16.522 1.00 92.69 78 TYR A O 1
ATOM 657 N N . ALA A 1 79 ? -11.376 3.958 17.148 1.00 93.44 79 ALA A N 1
ATOM 658 C CA . ALA A 1 79 ? -11.497 3.611 18.555 1.00 93.44 79 ALA A CA 1
ATOM 659 C C . ALA A 1 79 ? -12.651 4.360 19.229 1.00 93.44 79 ALA A C 1
ATOM 661 O O . ALA A 1 79 ? -13.497 3.745 19.877 1.00 93.44 79 ALA A O 1
ATOM 662 N N . ALA A 1 80 ? -12.768 5.667 18.993 1.00 93.75 80 ALA A N 1
ATOM 663 C CA . ALA A 1 80 ? -13.871 6.477 19.499 1.00 93.75 80 ALA A CA 1
ATOM 664 C C . ALA A 1 80 ? -15.233 5.947 19.027 1.00 93.75 80 ALA A C 1
ATOM 666 O O . ALA A 1 80 ? -16.191 5.910 19.804 1.00 93.75 80 ALA A O 1
ATOM 667 N N . ARG A 1 81 ? -15.333 5.508 17.765 1.00 94.19 81 ARG A N 1
ATOM 668 C CA . ARG A 1 81 ? -16.548 4.869 17.244 1.00 94.19 81 ARG A CA 1
ATOM 669 C C . ARG A 1 81 ? -16.837 3.550 17.963 1.00 94.19 81 ARG A C 1
ATOM 671 O O . ARG A 1 81 ? -17.961 3.355 18.414 1.00 94.19 81 ARG A O 1
ATOM 678 N N . ARG A 1 82 ? -15.835 2.682 18.123 1.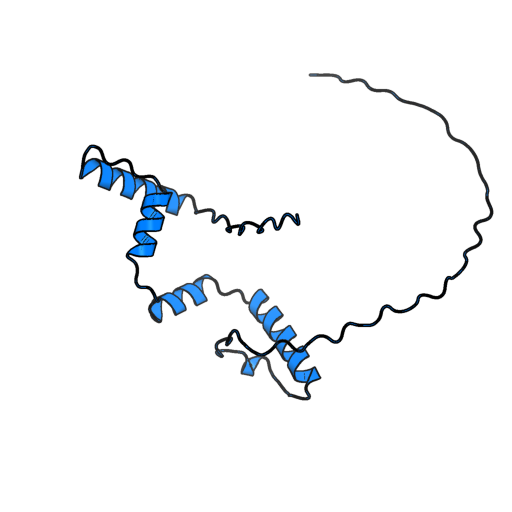00 91.69 82 ARG A N 1
ATOM 679 C CA . ARG A 1 82 ? -15.981 1.390 18.812 1.00 91.69 82 ARG A CA 1
ATOM 680 C C . ARG A 1 82 ? -16.396 1.538 20.275 1.00 91.69 82 ARG A C 1
ATOM 682 O O . ARG A 1 82 ? -17.290 0.823 20.711 1.00 91.69 82 ARG A O 1
ATOM 689 N N . ILE A 1 83 ? -15.813 2.484 21.007 1.00 94.00 83 ILE A N 1
ATOM 690 C CA . ILE A 1 83 ? -16.160 2.755 22.410 1.00 94.00 83 ILE A CA 1
ATOM 691 C C . ILE A 1 83 ? -17.607 3.252 22.524 1.00 94.00 83 ILE A C 1
ATOM 693 O O . ILE A 1 83 ? -18.342 2.821 23.410 1.00 94.00 83 ILE A O 1
ATOM 697 N N . LYS A 1 84 ? -18.051 4.124 21.608 1.00 94.31 84 LYS A N 1
ATOM 698 C CA . LYS A 1 84 ? -19.453 4.573 21.559 1.00 94.31 84 LYS A CA 1
ATOM 699 C C . LYS A 1 84 ? -20.410 3.412 21.294 1.00 94.31 84 LYS A C 1
ATOM 701 O O . LYS A 1 84 ? -21.424 3.304 21.981 1.00 94.31 84 LYS A O 1
ATOM 706 N N . ASP A 1 85 ? -20.078 2.553 20.331 1.00 92.81 85 ASP A N 1
ATOM 707 C CA . ASP A 1 85 ? -20.888 1.383 19.989 1.00 92.81 85 ASP A CA 1
ATOM 708 C C . ASP A 1 85 ? -20.954 0.387 21.167 1.00 92.81 85 ASP A C 1
ATOM 710 O O . ASP A 1 85 ? -22.035 -0.096 21.493 1.00 92.81 85 ASP A O 1
ATOM 714 N N . ALA A 1 86 ? -19.840 0.144 21.866 1.00 92.44 86 ALA A N 1
ATOM 715 C CA . ALA A 1 86 ? -19.786 -0.711 23.057 1.00 92.44 86 ALA A CA 1
ATOM 716 C C . ALA A 1 86 ? -20.607 -0.137 24.225 1.00 92.44 86 ALA A C 1
ATOM 718 O O . ALA A 1 86 ? -21.445 -0.834 24.799 1.00 92.44 86 ALA A O 1
ATOM 719 N N . LYS A 1 87 ? -20.469 1.167 24.505 1.00 94.38 87 LYS A N 1
ATOM 720 C CA . LYS A 1 87 ? -21.252 1.853 25.545 1.00 94.38 87 LYS A CA 1
ATOM 721 C C . LYS A 1 87 ? -22.755 1.766 25.276 1.00 94.38 87 LYS A C 1
ATOM 723 O O . LYS A 1 87 ? -23.536 1.614 26.209 1.00 94.38 87 LYS A O 1
ATOM 728 N N . ALA A 1 88 ? -23.168 1.824 24.010 1.00 93.75 88 ALA A N 1
ATOM 729 C CA . ALA A 1 88 ? -24.568 1.656 23.626 1.00 93.75 88 ALA A CA 1
ATOM 730 C C . ALA A 1 88 ? -25.100 0.229 23.867 1.00 93.75 88 ALA A C 1
ATOM 732 O O . ALA A 1 88 ? -26.304 0.060 24.044 1.00 93.75 88 ALA A O 1
ATOM 733 N N . ARG A 1 89 ? -24.223 -0.784 23.896 1.00 93.75 89 ARG A N 1
ATOM 734 C CA . ARG A 1 89 ? -24.559 -2.171 24.263 1.00 93.75 89 ARG A CA 1
ATOM 735 C C . ARG A 1 89 ? -24.495 -2.438 25.772 1.00 93.75 89 ARG A C 1
ATOM 737 O O . ARG A 1 89 ? -24.892 -3.514 26.199 1.00 93.75 89 ARG A O 1
ATOM 744 N N . GLY A 1 90 ? -24.021 -1.477 26.568 1.00 94.44 90 GLY A N 1
ATOM 745 C CA . GLY A 1 90 ? -23.761 -1.663 27.999 1.00 94.44 90 GLY A CA 1
ATOM 746 C C . GLY A 1 90 ? -22.416 -2.332 28.302 1.00 94.44 90 GLY A C 1
ATOM 747 O O . GLY A 1 90 ? -22.180 -2.733 29.435 1.00 94.44 90 GLY A O 1
ATOM 748 N N . GLU A 1 91 ? -21.529 -2.444 27.312 1.00 94.69 91 GLU A N 1
ATOM 749 C CA . GLU A 1 91 ? -20.173 -2.967 27.486 1.00 94.69 91 GLU A CA 1
ATOM 750 C C . GLU A 1 91 ? -19.202 -1.835 27.853 1.00 94.69 91 GLU A C 1
ATOM 752 O O . GLU A 1 91 ? -19.242 -0.738 27.286 1.00 94.69 91 GLU A O 1
ATOM 757 N N . THR A 1 92 ? -18.275 -2.116 28.767 1.00 92.56 92 THR A N 1
ATOM 758 C CA . THR A 1 92 ? -17.113 -1.261 29.030 1.00 92.56 92 THR A CA 1
ATOM 759 C C . THR A 1 92 ? -15.957 -1.685 28.134 1.00 92.56 92 THR A C 1
ATOM 761 O O . THR A 1 92 ? -15.387 -2.756 28.322 1.00 92.56 92 THR A O 1
ATOM 764 N N . LEU A 1 93 ? -15.611 -0.833 27.170 1.00 92.81 93 LEU A N 1
ATOM 765 C CA . LEU A 1 93 ? -14.465 -1.015 26.283 1.00 92.81 93 LEU A CA 1
ATOM 766 C C . LEU A 1 93 ? -13.540 0.193 26.428 1.00 92.81 93 LEU A C 1
ATOM 768 O O . LEU A 1 93 ? -13.990 1.331 26.268 1.00 92.81 93 LEU A O 1
ATOM 772 N N . THR A 1 94 ? -12.266 -0.041 26.734 1.00 92.81 94 THR A N 1
ATOM 773 C CA . THR A 1 94 ? -11.264 1.024 26.867 1.00 92.81 94 THR A CA 1
ATOM 774 C C . THR A 1 94 ? -10.364 1.105 25.635 1.00 92.81 94 THR A C 1
ATOM 776 O O . THR A 1 94 ? -10.343 0.207 24.795 1.00 92.81 94 THR A O 1
ATOM 779 N N . LEU A 1 95 ? -9.609 2.201 25.507 1.00 91.12 95 LEU A N 1
ATOM 780 C CA . LEU A 1 95 ? -8.664 2.377 24.400 1.00 91.12 95 LEU A CA 1
ATOM 781 C C . LEU A 1 95 ? -7.548 1.319 24.428 1.00 91.12 95 LEU A C 1
ATOM 783 O O . LEU A 1 95 ? -7.221 0.762 23.386 1.00 91.12 95 LEU A O 1
ATOM 787 N N . LYS A 1 96 ? -7.045 0.978 25.624 1.00 91.69 96 LYS A N 1
ATOM 788 C CA . LYS A 1 96 ? -6.027 -0.069 25.817 1.00 91.69 96 LYS A CA 1
ATOM 789 C C . LYS A 1 96 ? -6.502 -1.436 25.324 1.00 91.69 96 LYS A C 1
ATOM 791 O O . LYS A 1 96 ? -5.712 -2.208 24.801 1.00 91.69 96 LYS A O 1
ATOM 796 N N . ASP A 1 97 ? -7.802 -1.716 25.421 1.00 89.88 97 ASP A N 1
ATOM 797 C CA . ASP A 1 97 ? -8.373 -2.978 24.937 1.00 89.88 97 ASP A CA 1
ATOM 798 C C . ASP A 1 97 ? -8.406 -3.083 23.408 1.00 89.88 97 ASP A C 1
ATOM 800 O O . ASP A 1 97 ? -8.648 -4.174 22.884 1.00 89.88 97 ASP A O 1
ATOM 804 N N . LEU A 1 98 ? -8.241 -1.962 22.701 1.00 89.06 98 LEU A N 1
ATOM 805 C CA . LEU A 1 98 ? -8.240 -1.872 21.242 1.00 89.06 98 LEU A CA 1
ATOM 806 C C . LEU A 1 98 ? -6.826 -1.874 20.652 1.00 89.06 98 LEU A C 1
ATOM 808 O O . LEU A 1 98 ? -6.675 -2.123 19.455 1.00 89.06 98 LEU A O 1
ATOM 812 N N . GLU A 1 99 ? -5.804 -1.624 21.469 1.00 85.44 99 GLU A N 1
ATOM 813 C CA . GLU A 1 99 ? -4.407 -1.713 21.057 1.00 85.44 99 GLU A CA 1
ATOM 814 C C . GLU A 1 99 ? -4.027 -3.182 20.802 1.00 85.44 99 GLU A C 1
ATOM 816 O O . GLU A 1 99 ? -4.300 -4.074 21.604 1.00 85.44 99 GLU A O 1
ATOM 821 N N . GLY A 1 100 ? -3.434 -3.459 19.638 1.00 74.69 100 GLY A N 1
ATOM 822 C CA . GLY A 1 100 ? -2.910 -4.786 19.291 1.00 74.69 100 GLY A CA 1
ATOM 823 C C . GLY A 1 100 ? -3.940 -5.846 18.880 1.00 74.69 100 GLY A C 1
ATOM 824 O O . GLY A 1 100 ? -3.543 -6.953 18.518 1.00 74.69 100 GLY A O 1
ATOM 825 N N . LYS A 1 101 ? -5.248 -5.546 18.877 1.00 74.44 101 LYS A N 1
ATOM 826 C CA . LYS A 1 101 ? -6.259 -6.493 18.380 1.00 74.44 101 LYS A CA 1
ATOM 827 C C . LYS A 1 101 ? -6.460 -6.344 16.868 1.00 74.44 101 LYS A C 1
ATOM 829 O O . LYS A 1 101 ? -6.765 -5.239 16.411 1.00 74.44 101 LYS A O 1
ATOM 834 N N . PRO A 1 102 ? -6.359 -7.433 16.079 1.00 67.44 102 PRO A N 1
ATOM 835 C CA . PRO A 1 102 ? -6.688 -7.377 14.664 1.00 67.44 102 PRO A CA 1
ATOM 836 C C . PRO A 1 102 ? -8.159 -6.989 14.509 1.00 67.44 102 PRO A C 1
ATOM 838 O O . PRO A 1 102 ? -9.050 -7.559 15.147 1.00 67.44 102 PRO A O 1
ATOM 841 N N . VAL A 1 103 ? -8.427 -5.998 13.658 1.00 67.38 103 VAL A N 1
ATOM 842 C CA . VAL A 1 103 ? -9.796 -5.616 13.313 1.00 67.38 103 VAL A CA 1
ATOM 843 C C . VAL A 1 103 ? -10.363 -6.725 12.435 1.00 67.38 103 VAL A C 1
ATOM 845 O O . VAL A 1 103 ? -10.235 -6.694 11.214 1.00 67.38 103 VAL A O 1
ATOM 848 N N . ASN A 1 104 ? -10.987 -7.729 13.047 1.00 56.69 104 ASN A N 1
ATOM 849 C CA . ASN A 1 104 ? -11.726 -8.732 12.296 1.00 56.69 104 ASN A CA 1
ATOM 850 C C . ASN A 1 104 ? -12.855 -8.017 11.543 1.00 56.69 104 ASN A C 1
ATOM 852 O O . ASN A 1 104 ? -13.798 -7.496 12.141 1.00 56.69 104 ASN A O 1
ATOM 856 N N . ALA A 1 105 ? -12.736 -7.958 10.215 1.00 49.91 105 ALA A N 1
ATOM 857 C CA . ALA A 1 105 ? -13.574 -7.162 9.315 1.00 49.91 105 ALA A CA 1
ATOM 858 C C . ALA A 1 105 ? -15.042 -7.631 9.208 1.00 49.91 105 ALA A C 1
ATOM 860 O O . ALA A 1 105 ? -15.758 -7.248 8.284 1.00 49.91 105 ALA A O 1
ATOM 861 N N . LYS A 1 106 ? -15.527 -8.448 10.143 1.00 48.84 106 LYS A N 1
ATOM 862 C CA . LYS A 1 106 ? -16.920 -8.882 10.210 1.00 48.84 106 LYS A CA 1
ATOM 863 C C . LYS A 1 106 ? -17.375 -8.931 11.658 1.00 48.84 106 LYS A C 1
ATOM 865 O O . LYS A 1 106 ? -17.303 -9.969 12.299 1.00 48.84 106 LYS A O 1
ATOM 870 N N . GLU A 1 107 ? -17.935 -7.828 12.129 1.00 54.72 107 GLU A N 1
ATOM 871 C CA . GLU A 1 107 ? -18.992 -7.918 13.130 1.00 54.72 107 GLU A CA 1
ATOM 872 C C . GLU A 1 107 ? -20.271 -7.330 12.533 1.00 54.72 107 GLU A C 1
ATOM 874 O O . GLU A 1 107 ? -20.214 -6.302 11.847 1.00 54.72 107 GLU A O 1
ATOM 879 N N . PRO A 1 108 ? -21.408 -8.024 12.701 1.00 46.50 108 PRO A N 1
ATOM 880 C CA . PRO A 1 108 ? -22.642 -7.729 11.996 1.00 46.50 108 PRO A CA 1
ATOM 881 C C . PRO A 1 108 ? -23.078 -6.303 12.306 1.00 46.50 108 PRO A C 1
ATOM 883 O O . PRO A 1 108 ? -23.266 -5.923 13.462 1.00 46.50 108 PRO A 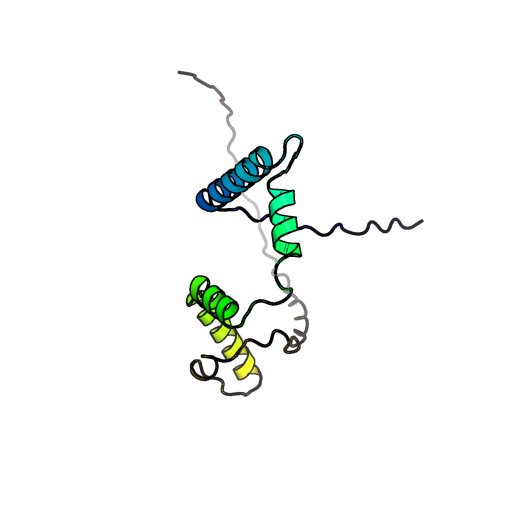O 1
ATOM 886 N N . GLY A 1 109 ? -23.231 -5.509 11.246 1.00 49.81 109 GLY A N 1
ATOM 887 C CA . GLY A 1 109 ? -23.733 -4.152 11.347 1.00 49.81 109 GLY A CA 1
ATOM 888 C C . GLY A 1 109 ? -25.041 -4.154 12.124 1.00 49.81 109 GLY A C 1
ATOM 889 O O . GLY A 1 109 ? -26.025 -4.760 11.697 1.00 49.81 109 GLY A O 1
ATOM 890 N N . VAL A 1 110 ? -25.044 -3.465 13.265 1.00 53.94 110 VAL A N 1
ATOM 891 C CA . VAL A 1 110 ? -26.269 -3.097 13.970 1.00 53.94 110 VAL A CA 1
ATOM 892 C C . VAL A 1 110 ? -27.172 -2.454 12.924 1.00 53.94 110 VAL A C 1
ATOM 894 O O . VAL A 1 110 ? -26.846 -1.388 12.394 1.00 53.94 110 VAL A O 1
ATOM 897 N N . LYS A 1 111 ? -28.271 -3.132 12.564 1.00 52.00 111 LYS A N 1
ATOM 898 C CA . LYS A 1 111 ? -29.287 -2.590 11.660 1.00 52.00 111 LYS A CA 1
ATOM 899 C C . LYS A 1 111 ? -29.758 -1.286 12.290 1.00 52.00 111 LYS A C 1
ATOM 901 O O . LYS A 1 111 ? -30.526 -1.306 13.251 1.00 52.00 111 LYS A O 1
ATOM 906 N N . ARG A 1 112 ? -29.252 -0.148 11.803 1.00 55.31 112 ARG A N 1
ATOM 907 C CA . ARG A 1 112 ? -29.727 1.167 12.228 1.00 55.31 112 ARG A CA 1
ATOM 908 C C . ARG A 1 112 ? -31.218 1.186 11.932 1.00 55.31 112 ARG A C 1
ATOM 910 O O . ARG A 1 112 ? -31.608 1.189 10.767 1.00 55.31 112 ARG A O 1
ATOM 917 N N . LYS A 1 113 ? -32.042 1.141 12.983 1.00 52.47 113 LYS A N 1
ATOM 918 C CA . LYS A 1 113 ? -33.481 1.357 12.853 1.00 52.47 113 LYS A CA 1
ATOM 919 C C . LYS A 1 113 ? -33.647 2.701 12.150 1.00 52.47 113 LYS A C 1
ATOM 921 O O . LYS A 1 113 ? -33.143 3.713 12.638 1.00 52.47 113 LYS A O 1
ATOM 926 N N . LEU A 1 114 ? -34.271 2.673 10.975 1.00 59.25 114 LEU A N 1
ATOM 927 C CA . LEU A 1 114 ? -34.582 3.855 10.184 1.00 59.25 114 LEU A CA 1
ATOM 928 C C . LEU A 1 114 ? -35.322 4.831 11.110 1.00 59.25 114 LEU A C 1
ATOM 930 O O . LEU A 1 114 ? -36.409 4.521 11.601 1.00 59.25 114 LEU A O 1
ATOM 934 N N . ARG A 1 115 ? -34.703 5.973 11.425 1.00 57.44 115 ARG A N 1
ATOM 935 C CA . ARG A 1 115 ? -35.383 7.043 12.157 1.00 57.44 115 ARG A CA 1
ATOM 936 C C . ARG A 1 115 ? -36.542 7.499 11.276 1.00 57.44 115 ARG A C 1
ATOM 938 O O . ARG A 1 115 ? -36.306 7.958 10.162 1.00 57.44 115 ARG A O 1
ATOM 945 N N . LYS A 1 116 ? -37.777 7.338 11.761 1.00 59.75 116 LYS A N 1
ATOM 946 C CA . LYS A 1 116 ? -38.948 7.933 11.113 1.00 59.75 116 LYS A CA 1
ATOM 947 C C . LYS A 1 116 ? -38.711 9.449 11.001 1.00 59.75 116 LYS A C 1
ATOM 949 O O . LYS A 1 116 ? -38.199 10.031 11.964 1.00 59.75 116 LYS A O 1
ATOM 954 N N . PRO A 1 117 ? -39.017 10.071 9.852 1.00 57.56 117 PRO A N 1
ATOM 955 C CA . PRO A 1 117 ? -38.876 11.510 9.690 1.00 57.56 117 PRO A CA 1
ATOM 956 C C . PRO A 1 117 ? -39.735 12.221 10.738 1.00 57.56 117 PRO A C 1
ATOM 958 O O . PRO A 1 117 ? -40.886 11.855 10.970 1.00 57.56 117 PRO A O 1
ATOM 961 N N . LYS A 1 118 ? -39.130 13.197 11.418 1.00 57.56 118 LYS A N 1
ATOM 962 C CA . LYS A 1 118 ? -39.799 14.061 12.386 1.00 57.56 118 LYS A CA 1
ATOM 963 C C . LYS A 1 118 ? -40.722 14.974 11.581 1.00 57.56 118 LYS A C 1
ATOM 965 O O . LYS A 1 118 ? -40.226 15.789 10.810 1.00 57.56 118 LYS A O 1
ATOM 970 N N . THR A 1 119 ? -42.030 14.787 11.717 1.00 50.75 119 THR A N 1
ATOM 971 C CA . THR A 1 119 ? -43.045 15.694 11.177 1.00 50.75 119 THR A CA 1
ATOM 972 C C . THR A 1 119 ? -42.798 17.074 11.778 1.00 50.75 119 THR A C 1
ATOM 974 O O . THR A 1 119 ? -43.045 17.296 12.959 1.00 50.75 119 THR A O 1
ATOM 977 N N . THR A 1 120 ? -42.203 17.972 11.002 1.00 52.78 120 THR A N 1
ATOM 978 C CA . THR A 1 120 ? -42.182 19.403 11.295 1.00 52.78 120 THR A CA 1
ATOM 979 C C . THR A 1 120 ? -43.579 19.935 11.027 1.00 52.78 120 THR A C 1
ATOM 981 O O . THR A 1 120 ? -44.003 20.001 9.874 1.00 52.78 120 THR A O 1
ATOM 984 N N . GLU A 1 121 ? -44.296 20.260 12.100 1.00 50.97 121 GLU A N 1
ATOM 985 C CA . GLU A 1 121 ? -45.469 21.125 12.046 1.00 50.97 121 GLU A CA 1
ATOM 986 C C . GLU A 1 121 ? -45.072 22.439 11.365 1.00 50.97 121 GLU A C 1
ATOM 988 O O . GLU A 1 121 ? -44.035 23.035 11.670 1.00 50.97 121 GLU A O 1
ATOM 993 N N . ALA A 1 122 ? -45.866 22.826 10.372 1.00 52.50 122 ALA A N 1
ATOM 994 C CA . ALA A 1 122 ? -45.678 24.037 9.602 1.00 52.50 122 ALA A CA 1
ATOM 995 C C . ALA A 1 122 ? -45.885 25.251 10.516 1.00 52.50 122 ALA A C 1
ATOM 997 O O . ALA A 1 122 ? -47.004 25.539 10.930 1.00 52.50 122 ALA A O 1
ATOM 998 N N . VAL A 1 123 ? -44.805 25.970 10.815 1.00 52.34 123 VAL A N 1
ATOM 999 C CA . VAL A 1 123 ? -44.898 27.342 11.314 1.00 52.34 123 VAL A CA 1
ATOM 1000 C C . VAL A 1 123 ? -45.142 28.224 10.094 1.00 52.34 123 VAL A C 1
ATOM 1002 O O . VAL A 1 123 ? -44.242 28.445 9.284 1.00 52.34 123 VAL A O 1
ATOM 1005 N N . SER A 1 124 ? -46.387 28.662 9.930 1.00 55.69 124 SER A N 1
ATOM 1006 C CA . SER A 1 124 ? -46.792 29.684 8.969 1.00 55.69 124 SER A CA 1
ATOM 1007 C C . SER A 1 124 ? -46.172 31.020 9.374 1.00 55.69 124 SER A C 1
ATOM 1009 O O . SER A 1 124 ? -46.586 31.629 10.359 1.00 55.69 124 SER A O 1
ATOM 1011 N N . VAL A 1 125 ? -45.153 31.453 8.635 1.00 56.31 125 VAL A N 1
ATOM 1012 C CA . VAL A 1 125 ? -44.623 32.816 8.713 1.00 56.31 125 VAL A CA 1
ATOM 1013 C C . VAL A 1 125 ? -45.373 33.647 7.678 1.00 56.31 125 VAL A C 1
ATOM 1015 O O . VAL A 1 125 ? -45.169 33.468 6.477 1.00 56.31 125 VAL A O 1
ATOM 1018 N N . ASP A 1 126 ? -46.251 34.526 8.158 1.00 55.34 126 ASP A N 1
ATOM 1019 C CA . ASP A 1 126 ? -46.837 35.608 7.370 1.00 55.34 126 ASP A CA 1
ATOM 1020 C C . ASP A 1 126 ? -45.721 36.565 6.937 1.00 55.34 126 ASP A C 1
ATOM 1022 O O . ASP A 1 126 ? -45.073 37.205 7.767 1.00 55.34 126 ASP A O 1
ATOM 1026 N N . ILE A 1 127 ? -45.487 36.656 5.628 1.00 57.94 127 ILE A N 1
ATOM 1027 C CA . ILE A 1 127 ? -44.600 37.656 5.033 1.00 57.94 127 ILE A CA 1
ATOM 1028 C C . ILE A 1 127 ? -45.482 38.622 4.251 1.00 57.94 127 ILE A C 1
ATOM 1030 O O . ILE A 1 127 ? -45.765 38.430 3.068 1.00 57.94 127 ILE A O 1
ATOM 1034 N N . SER A 1 128 ? -45.932 39.663 4.945 1.00 54.69 128 SER A N 1
ATOM 1035 C CA . SER A 1 128 ? -46.539 40.840 4.335 1.00 54.69 128 SER A CA 1
ATOM 1036 C C . SER A 1 128 ? -45.454 41.677 3.657 1.00 54.69 128 SER A C 1
ATOM 1038 O O . SER A 1 128 ? -44.412 41.975 4.239 1.00 54.69 128 SER A O 1
ATOM 1040 N N . ALA A 1 129 ? -45.723 42.023 2.403 1.00 53.19 129 ALA A N 1
ATOM 1041 C CA . ALA A 1 129 ? -44.906 42.829 1.512 1.00 53.19 129 ALA A CA 1
ATOM 1042 C C . ALA A 1 129 ? -44.481 44.185 2.103 1.00 53.19 129 ALA A C 1
ATOM 1044 O O . ALA A 1 129 ? -45.261 44.820 2.799 1.00 53.19 129 ALA A O 1
ATOM 1045 N N . THR A 1 130 ? -43.284 44.654 1.738 1.00 49.44 130 THR A N 1
ATOM 1046 C CA . THR A 1 130 ? -43.059 45.893 0.958 1.00 49.44 130 THR A CA 1
ATOM 1047 C C . THR A 1 130 ? -41.559 46.046 0.673 1.00 49.44 130 THR A C 1
ATOM 1049 O O . THR A 1 130 ? -40.745 45.876 1.574 1.00 49.44 130 THR A O 1
ATOM 1052 N N . ASN A 1 131 ? -41.206 46.392 -0.567 1.00 54.94 131 ASN A N 1
ATOM 1053 C CA . ASN A 1 131 ? -40.565 47.667 -0.928 1.00 54.94 131 ASN A CA 1
ATOM 1054 C C . ASN A 1 131 ? -39.515 47.538 -2.056 1.00 54.94 131 ASN A C 1
ATOM 1056 O O . ASN A 1 131 ? -38.418 47.027 -1.864 1.00 54.94 131 ASN A O 1
ATOM 1060 N N . GLU A 1 132 ? -39.954 47.972 -3.239 1.00 48.97 132 GLU A N 1
ATOM 1061 C CA . GLU A 1 132 ? -39.327 48.868 -4.224 1.00 48.97 132 GLU A CA 1
ATOM 1062 C C . GLU A 1 132 ? -37.814 48.853 -4.538 1.00 48.97 132 GLU A C 1
ATOM 1064 O O . GLU A 1 132 ? -36.949 49.006 -3.685 1.00 48.97 132 GLU A O 1
ATOM 1069 N N . ASN A 1 133 ? -37.580 48.900 -5.860 1.00 49.31 133 ASN A N 1
ATOM 1070 C CA . ASN A 1 133 ? -36.540 49.643 -6.583 1.00 49.31 133 ASN A CA 1
ATOM 1071 C C . ASN A 1 133 ? -35.058 49.282 -6.396 1.00 49.31 133 ASN A C 1
ATOM 1073 O O . ASN A 1 133 ? -34.430 49.628 -5.404 1.00 49.31 133 ASN A O 1
ATOM 1077 N N . SER A 1 134 ? -34.446 48.804 -7.487 1.00 55.59 134 SER A N 1
ATOM 1078 C CA . SER A 1 134 ? -33.297 49.490 -8.103 1.00 55.59 134 SER A CA 1
ATOM 1079 C C . SER A 1 134 ? -32.946 48.860 -9.458 1.00 55.59 134 SER A C 1
ATOM 1081 O O . SER A 1 134 ? -32.648 47.671 -9.563 1.00 55.59 134 SER A O 1
ATOM 1083 N N . VAL A 1 135 ? -33.034 49.689 -10.494 1.00 56.06 135 VAL A N 1
ATOM 1084 C CA . VAL A 1 135 ? -32.649 49.472 -11.895 1.00 56.06 135 VAL A CA 1
ATOM 1085 C C . VAL A 1 135 ? -31.163 49.820 -12.080 1.00 56.06 135 VAL A C 1
ATOM 1087 O O . VAL A 1 135 ? -30.632 50.612 -11.310 1.00 56.06 135 VAL A O 1
ATOM 1090 N N . ALA A 1 136 ? -30.579 49.322 -13.182 1.00 53.69 136 ALA A N 1
ATOM 1091 C CA . ALA A 1 136 ? -29.306 49.713 -13.814 1.00 53.69 136 ALA A CA 1
ATOM 1092 C C . ALA A 1 136 ? -28.034 49.039 -13.258 1.00 53.69 136 ALA A C 1
ATOM 1094 O O . ALA A 1 136 ? -27.864 48.892 -12.059 1.00 53.69 136 ALA A O 1
ATOM 1095 N N . ASN A 1 137 ? -27.046 48.634 -14.055 1.00 54.50 137 ASN A N 1
ATOM 1096 C CA . ASN A 1 137 ? -26.891 48.539 -15.506 1.00 54.50 137 ASN A CA 1
ATOM 1097 C C . ASN A 1 137 ? -25.701 47.599 -15.780 1.00 54.50 137 ASN A C 1
ATOM 1099 O O . ASN A 1 137 ? -24.773 47.500 -14.979 1.00 54.50 137 ASN A O 1
ATOM 1103 N N . ASN A 1 138 ? -25.740 46.933 -16.932 1.00 54.81 138 ASN A N 1
ATOM 1104 C CA . ASN A 1 138 ? -24.605 46.263 -17.562 1.00 54.81 138 ASN A CA 1
ATOM 1105 C C . ASN A 1 138 ? -23.502 47.271 -17.913 1.00 54.81 138 ASN A C 1
ATOM 1107 O O . ASN A 1 138 ? -23.817 48.287 -18.523 1.00 54.81 138 ASN A O 1
ATOM 1111 N N . GLU A 1 139 ? -22.232 46.910 -17.713 1.00 61.31 139 GLU A N 1
ATOM 1112 C CA . GLU A 1 139 ? -21.198 47.227 -18.703 1.00 61.31 139 GLU A CA 1
ATOM 1113 C C . GLU A 1 139 ? -20.027 46.237 -18.641 1.00 61.31 139 GLU A C 1
ATOM 1115 O O . GLU A 1 139 ? -19.308 46.087 -17.655 1.00 61.31 139 GLU A O 1
ATOM 1120 N N . ILE A 1 140 ? -19.900 45.515 -19.748 1.00 54.44 140 ILE A N 1
ATOM 1121 C CA . ILE A 1 140 ? -18.758 44.718 -20.176 1.00 54.44 140 ILE A CA 1
ATOM 1122 C C . ILE A 1 140 ? -17.770 45.707 -20.791 1.00 54.44 140 ILE A C 1
ATOM 1124 O O . ILE A 1 140 ? -18.200 46.478 -21.639 1.00 54.44 140 ILE A O 1
ATOM 1128 N N . LEU A 1 141 ? -16.471 45.615 -20.491 1.00 57.69 141 LEU A N 1
ATOM 1129 C CA . LEU A 1 141 ? -15.435 45.702 -21.526 1.00 57.69 141 LEU A CA 1
ATOM 1130 C C . LEU A 1 141 ? -14.073 45.213 -21.027 1.00 57.69 141 LEU A C 1
ATOM 1132 O O . LEU A 1 141 ? -13.551 45.590 -19.983 1.00 57.69 141 LEU A O 1
ATOM 1136 N N . LYS A 1 142 ? -13.535 44.320 -21.852 1.00 55.72 142 LYS A N 1
ATOM 1137 C CA . LYS A 1 142 ? -12.189 43.766 -21.846 1.00 55.72 142 LYS A CA 1
ATOM 1138 C C . LYS A 1 142 ? -11.182 44.890 -22.103 1.00 55.72 142 LYS A C 1
ATOM 1140 O O . LYS A 1 142 ? -11.401 45.680 -23.016 1.00 55.72 142 LYS A O 1
ATOM 1145 N N . SER A 1 143 ? -10.034 44.861 -21.432 1.00 56.09 143 SER A N 1
ATOM 1146 C CA . SER A 1 143 ? -8.806 45.373 -22.038 1.00 56.09 143 SER A CA 1
ATOM 1147 C C . SER A 1 143 ? -7.631 44.474 -21.688 1.00 56.09 143 SER A C 1
ATOM 1149 O O . SER A 1 143 ? -7.184 44.386 -20.550 1.00 56.09 143 SER A O 1
ATOM 1151 N N . THR A 1 144 ? -7.195 43.780 -22.728 1.00 57.22 144 THR A N 1
ATOM 1152 C CA . THR A 1 144 ? -5.844 43.312 -23.012 1.00 57.22 144 THR A CA 1
ATOM 1153 C C . THR A 1 144 ? -4.783 44.331 -22.594 1.00 57.22 144 THR A C 1
ATOM 1155 O O . THR A 1 144 ? -4.918 45.506 -22.941 1.00 57.22 144 THR A O 1
ATOM 1158 N N . GLN A 1 145 ? -3.723 43.852 -21.946 1.00 59.84 145 GLN A N 1
ATOM 1159 C CA . GLN A 1 145 ? -2.321 44.182 -22.222 1.00 59.84 145 GLN A CA 1
ATOM 1160 C C . GLN A 1 145 ? -1.447 43.016 -21.760 1.00 59.84 145 GLN A C 1
ATOM 1162 O O . GLN A 1 145 ? -1.792 42.409 -20.721 1.00 59.84 145 GLN A O 1
#